Protei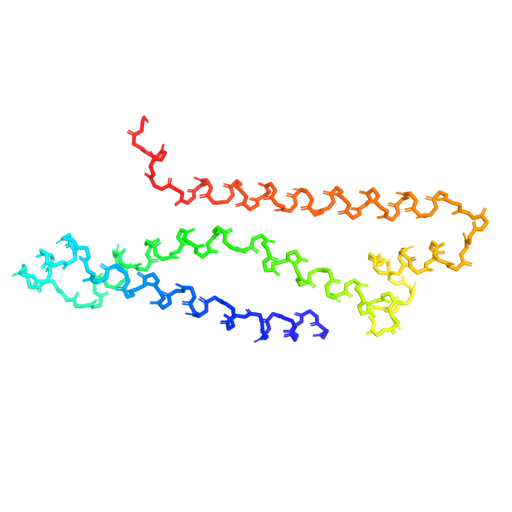n AF-A0A7C5CE89-F1 (afdb_monomer_lite)

Secondary structure (DSSP, 8-state):
-HHHHHHHHHTHHHHHHHHHHHHHHTTSHHHHHHHHTT--HHHHIIIIIHHHHHHHHHHHHHHHHHHHHHHHHHHHHTTSSS-TTS--HHHHHHHHHH-TT-HHHHHHHHHHHHHHHHHHHHHHHHHHHHT-TTGGG-

Structure (mmCIF, N/CA/C/O backbone):
data_AF-A0A7C5CE89-F1
#
_entry.id   AF-A0A7C5CE89-F1
#
loop_
_atom_site.group_PDB
_atom_site.id
_atom_site.type_symbol
_atom_site.label_atom_id
_atom_site.label_alt_id
_atom_site.label_comp_id
_atom_site.label_asym_id
_atom_site.label_entity_id
_atom_site.label_seq_id
_atom_site.pdbx_PDB_ins_code
_atom_site.Cartn_x
_atom_site.Cartn_y
_atom_site.Cartn_z
_atom_site.occupancy
_atom_site.B_iso_or_equiv
_atom_site.auth_seq_id
_atom_site.auth_comp_id
_atom_site.auth_asym_id
_atom_site.auth_atom_id
_atom_site.pdbx_PDB_model_num
ATOM 1 N N . LEU A 1 1 ? -4.786 -9.679 -15.879 1.00 83.12 1 LEU A N 1
ATOM 2 C CA . LEU A 1 1 ? -4.862 -10.950 -15.120 1.00 83.12 1 LEU A CA 1
ATOM 3 C C . LEU A 1 1 ? -3.881 -10.977 -13.952 1.00 83.12 1 LEU A C 1
ATOM 5 O O . LEU A 1 1 ? -4.344 -11.112 -12.830 1.00 83.12 1 LEU A O 1
ATOM 9 N N . LEU A 1 2 ? -2.574 -10.790 -14.176 1.00 84.50 2 LEU A N 1
ATOM 10 C CA . LEU A 1 2 ? -1.569 -10.836 -13.099 1.00 84.50 2 LEU A CA 1
ATOM 11 C C . LEU A 1 2 ? -1.887 -9.896 -11.930 1.00 84.50 2 LEU A C 1
ATOM 13 O O . LEU A 1 2 ? -1.913 -10.342 -10.793 1.00 84.50 2 LEU A O 1
ATOM 17 N N . VAL A 1 3 ? -2.259 -8.645 -12.218 1.00 85.31 3 VAL A N 1
ATOM 18 C CA . VAL A 1 3 ? -2.696 -7.671 -11.199 1.00 85.31 3 VAL A CA 1
ATOM 19 C C . VAL A 1 3 ? -3.825 -8.221 -10.320 1.00 85.31 3 VAL A C 1
ATOM 21 O O . VAL A 1 3 ? -3.773 -8.112 -9.099 1.00 85.31 3 VAL A O 1
ATOM 24 N N . PHE A 1 4 ? -4.830 -8.852 -10.930 1.00 86.75 4 PHE A N 1
ATOM 25 C CA . PHE A 1 4 ? -5.962 -9.423 -10.201 1.00 86.75 4 PHE A CA 1
ATOM 26 C C . PHE A 1 4 ? -5.523 -10.572 -9.287 1.00 86.75 4 PHE A C 1
ATOM 28 O O . PHE A 1 4 ? -5.922 -10.611 -8.129 1.00 86.75 4 PHE A O 1
ATOM 35 N N . VAL A 1 5 ? -4.657 -11.463 -9.781 1.00 88.06 5 VAL A N 1
ATOM 36 C CA . VAL A 1 5 ? -4.087 -12.559 -8.984 1.00 88.06 5 VAL A CA 1
ATOM 37 C C . VAL A 1 5 ? -3.296 -11.995 -7.802 1.00 88.06 5 VAL A C 1
ATOM 39 O O . VAL A 1 5 ? -3.521 -12.398 -6.667 1.00 88.06 5 VAL A O 1
ATOM 42 N N . THR A 1 6 ? -2.428 -11.010 -8.027 1.00 87.00 6 THR A N 1
ATOM 43 C CA . THR A 1 6 ? -1.637 -10.394 -6.953 1.00 87.00 6 THR A CA 1
ATOM 44 C C . THR A 1 6 ? -2.519 -9.758 -5.876 1.00 87.00 6 THR A C 1
ATOM 46 O O . THR A 1 6 ? -2.242 -9.925 -4.692 1.00 87.00 6 THR A O 1
ATOM 49 N N . ILE A 1 7 ? -3.613 -9.090 -6.255 1.00 86.00 7 ILE A N 1
ATOM 50 C CA . ILE A 1 7 ? -4.578 -8.532 -5.293 1.00 86.00 7 ILE A CA 1
ATOM 51 C C . ILE A 1 7 ? -5.296 -9.656 -4.532 1.00 86.00 7 ILE A C 1
ATOM 53 O O . ILE A 1 7 ? -5.377 -9.619 -3.302 1.00 86.00 7 ILE A O 1
ATOM 57 N N . LEU A 1 8 ? -5.768 -10.682 -5.246 1.00 88.75 8 LEU A N 1
ATOM 58 C CA . LEU A 1 8 ? -6.503 -11.809 -4.670 1.00 88.75 8 LEU A CA 1
ATOM 59 C C . LEU A 1 8 ? -5.670 -12.611 -3.660 1.00 88.75 8 LEU A C 1
ATOM 61 O O . LEU A 1 8 ? -6.228 -13.151 -2.710 1.00 88.75 8 LEU A O 1
ATOM 65 N N . PHE A 1 9 ? -4.350 -12.675 -3.837 1.00 86.00 9 PHE A N 1
ATOM 66 C CA . PHE A 1 9 ? -3.440 -13.391 -2.939 1.00 86.00 9 PHE A CA 1
ATOM 67 C C . PHE A 1 9 ? -2.639 -12.477 -1.998 1.00 86.00 9 PHE A C 1
ATOM 69 O O . PHE A 1 9 ? -1.877 -12.980 -1.178 1.00 86.00 9 PHE A O 1
ATOM 76 N N . GLY A 1 10 ? -2.810 -11.153 -2.069 1.00 82.88 10 GLY A N 1
ATOM 77 C CA . GLY A 1 10 ? -2.080 -10.196 -1.227 1.00 82.88 10 GLY A CA 1
ATOM 78 C C . GLY A 1 10 ? -2.676 -10.000 0.173 1.00 82.88 10 GLY A C 1
ATOM 79 O O . GLY A 1 10 ? -1.950 -9.739 1.132 1.00 82.88 10 GLY A O 1
ATOM 80 N N . TRP A 1 11 ? -3.993 -10.163 0.327 1.00 84.69 11 TRP A N 1
ATOM 81 C CA . TRP A 1 11 ? -4.700 -9.912 1.593 1.00 84.69 11 TRP A CA 1
ATOM 82 C C . TRP A 1 11 ? -4.306 -10.807 2.791 1.00 84.69 11 TRP A C 1
ATOM 84 O O . TRP A 1 11 ? -4.388 -10.306 3.917 1.00 84.69 11 TRP A O 1
ATOM 94 N N . PRO A 1 12 ? -3.836 -12.069 2.643 1.00 90.00 12 PRO A N 1
ATOM 95 C CA . PRO A 1 12 ? -3.437 -12.891 3.789 1.00 90.00 12 PRO A CA 1
ATOM 96 C C . PRO A 1 12 ? -2.296 -12.278 4.611 1.00 90.00 12 PRO A C 1
ATOM 98 O O . PRO A 1 12 ? -2.243 -12.488 5.823 1.00 90.00 12 PRO A O 1
ATOM 101 N N . ALA A 1 13 ? -1.432 -11.463 3.990 1.00 84.06 13 ALA A N 1
ATOM 102 C CA . ALA A 1 13 ? -0.363 -10.745 4.686 1.00 84.06 13 ALA A CA 1
ATOM 103 C C . ALA A 1 13 ? -0.905 -9.802 5.779 1.00 84.06 13 ALA A C 1
ATOM 105 O O . ALA A 1 13 ? -0.275 -9.621 6.819 1.00 84.06 13 ALA A O 1
ATOM 106 N N . LEU A 1 14 ? -2.106 -9.247 5.582 1.00 88.81 14 LEU A N 1
ATOM 107 C CA . LEU A 1 14 ? -2.755 -8.354 6.543 1.00 88.81 14 LEU A CA 1
ATOM 108 C C . LEU A 1 14 ? -3.487 -9.106 7.660 1.00 88.81 14 LEU A C 1
ATOM 110 O O . LEU A 1 14 ? -3.650 -8.567 8.752 1.00 88.81 14 LEU A O 1
ATOM 114 N N . VAL A 1 15 ? -3.896 -10.358 7.435 1.00 91.25 15 VAL A N 1
ATOM 115 C CA . VAL A 1 15 ? -4.676 -11.137 8.413 1.00 91.25 15 VAL A CA 1
ATOM 116 C C . VAL A 1 15 ? -3.898 -11.345 9.710 1.00 91.25 15 VAL A C 1
ATOM 118 O O . VAL A 1 15 ? -4.448 -11.157 10.796 1.00 91.25 15 VAL A O 1
ATOM 121 N N . GLY A 1 16 ? -2.614 -11.705 9.611 1.00 90.50 16 GLY A N 1
ATOM 122 C CA . GLY A 1 16 ? -1.751 -11.898 10.780 1.00 90.50 16 GLY A CA 1
ATOM 123 C C . GLY A 1 16 ? -1.593 -10.618 11.602 1.00 90.50 16 GLY A C 1
ATOM 124 O O . GLY A 1 16 ? -1.720 -10.651 12.826 1.00 90.50 16 GLY A O 1
ATOM 125 N N . LEU A 1 17 ? -1.407 -9.486 10.917 1.00 91.31 17 LEU A N 1
ATOM 126 C CA . LEU A 1 17 ? -1.280 -8.164 11.527 1.00 91.31 17 LEU A CA 1
ATOM 127 C C . LEU A 1 17 ? -2.566 -7.746 12.249 1.00 91.31 17 LEU A C 1
ATOM 129 O O . LEU A 1 17 ? -2.535 -7.419 13.434 1.00 91.31 17 LEU A O 1
ATOM 133 N N . VAL A 1 18 ? -3.7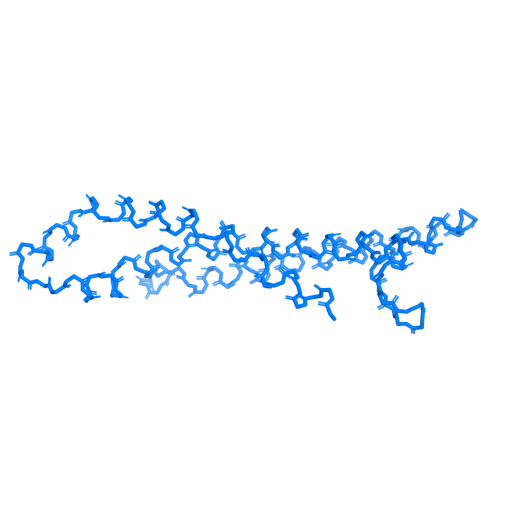07 -7.809 11.559 1.00 92.31 18 VAL A N 1
ATOM 134 C CA . VAL A 1 18 ? -5.009 -7.451 12.138 1.00 92.31 18 VAL A CA 1
ATOM 135 C C . VAL A 1 18 ? -5.321 -8.352 13.330 1.00 92.31 18 VAL A C 1
ATOM 137 O O . VAL A 1 18 ? -5.742 -7.868 14.379 1.00 92.31 18 VAL A O 1
ATOM 140 N N . ARG A 1 19 ? -5.055 -9.658 13.229 1.00 93.75 19 ARG A N 1
ATOM 141 C CA . ARG A 1 19 ? -5.245 -10.590 14.346 1.00 93.75 19 ARG A CA 1
ATOM 142 C C . ARG A 1 19 ? -4.378 -10.222 15.551 1.00 93.75 19 ARG A C 1
ATOM 144 O O . ARG A 1 19 ? -4.884 -10.246 16.673 1.00 93.75 19 ARG A O 1
ATOM 151 N N . ALA A 1 20 ? -3.106 -9.887 15.339 1.00 92.88 20 ALA A N 1
ATOM 152 C CA . ALA A 1 20 ? -2.208 -9.461 16.410 1.00 92.88 20 ALA A CA 1
ATOM 153 C C . ALA A 1 20 ? -2.717 -8.183 17.094 1.00 92.88 20 ALA A C 1
ATOM 155 O O . ALA A 1 20 ? -2.804 -8.136 18.322 1.00 92.88 20 ALA A O 1
ATOM 156 N N . GLU A 1 21 ? -3.157 -7.191 16.317 1.00 93.00 21 GLU A N 1
ATOM 157 C CA . GLU A 1 21 ? -3.728 -5.953 16.854 1.00 93.00 21 GLU A CA 1
ATOM 158 C C . GLU A 1 21 ? -5.038 -6.186 17.612 1.00 93.00 21 GLU A C 1
ATOM 160 O O . GLU A 1 21 ? -5.242 -5.602 18.672 1.00 93.00 21 GLU A O 1
ATOM 165 N N . PHE A 1 22 ? -5.900 -7.103 17.168 1.00 93.06 22 PHE A N 1
ATOM 166 C CA . PHE A 1 22 ? -7.104 -7.472 17.920 1.00 93.06 22 PHE A CA 1
ATOM 167 C C . PHE A 1 22 ? -6.769 -8.190 19.239 1.00 93.06 22 PHE A C 1
ATOM 169 O O . PHE A 1 22 ? -7.384 -7.917 20.276 1.00 93.06 22 PHE A O 1
ATOM 176 N N . LEU A 1 23 ? -5.783 -9.095 19.231 1.00 93.25 23 LEU A N 1
ATOM 177 C CA . LEU A 1 23 ? -5.310 -9.785 20.438 1.00 93.25 23 LEU A CA 1
ATOM 178 C C . LEU A 1 23 ? -4.609 -8.850 21.427 1.00 93.25 23 LEU A C 1
ATOM 180 O O . LEU A 1 23 ? -4.663 -9.086 22.633 1.00 93.25 23 LEU A O 1
ATOM 184 N N . ARG A 1 24 ? -3.989 -7.780 20.938 1.00 92.38 24 ARG A N 1
ATOM 185 C CA . ARG A 1 24 ? -3.454 -6.699 21.763 1.00 92.38 24 ARG A CA 1
ATOM 186 C C . ARG A 1 24 ? -4.578 -5.813 22.299 1.00 92.38 24 ARG A C 1
ATOM 188 O O . ARG A 1 24 ? -4.666 -5.602 23.506 1.00 92.38 24 ARG A O 1
ATOM 195 N N . ALA A 1 25 ? -5.481 -5.363 21.428 1.00 91.31 25 ALA A N 1
ATOM 196 C CA . ALA A 1 25 ? -6.519 -4.395 21.764 1.00 91.31 25 ALA A CA 1
ATOM 197 C C . ALA A 1 25 ? -7.528 -4.915 22.792 1.00 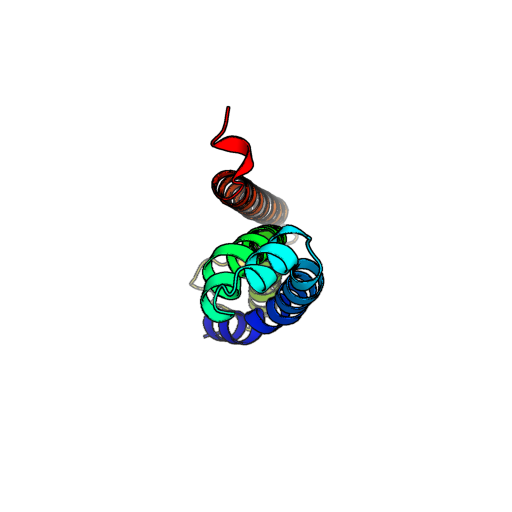91.31 25 ALA A C 1
ATOM 199 O O . ALA A 1 25 ? -7.976 -4.165 23.656 1.00 91.31 25 ALA A O 1
ATOM 200 N N . ARG A 1 26 ? -7.827 -6.220 22.782 1.00 89.94 26 ARG A N 1
ATOM 201 C CA . ARG A 1 26 ? -8.691 -6.850 23.800 1.00 89.94 26 ARG A CA 1
ATOM 202 C C . ARG A 1 26 ? -8.161 -6.721 25.236 1.00 89.94 26 ARG A C 1
ATOM 204 O O . ARG A 1 26 ? -8.930 -6.921 26.172 1.00 89.94 26 ARG A O 1
ATOM 211 N N . ASN A 1 27 ? -6.865 -6.447 25.412 1.00 91.62 27 ASN A N 1
ATOM 212 C CA . ASN A 1 27 ? -6.235 -6.284 26.721 1.00 91.62 27 ASN A CA 1
ATOM 213 C C . ASN A 1 27 ? -6.187 -4.827 27.197 1.00 91.62 27 ASN A C 1
ATOM 215 O O . ASN A 1 27 ? -5.772 -4.596 28.329 1.00 91.62 27 ASN A O 1
ATOM 219 N N . PHE A 1 28 ? -6.625 -3.860 26.386 1.00 93.06 28 PHE A N 1
ATOM 220 C CA . PHE A 1 28 ? -6.645 -2.458 26.790 1.00 93.06 28 PHE A CA 1
ATOM 221 C C . PHE A 1 28 ? -7.712 -2.164 27.849 1.00 93.06 28 PHE A C 1
ATOM 223 O O . PHE A 1 28 ? -8.805 -2.738 27.847 1.00 93.06 28 PHE A O 1
ATOM 230 N N . GLU A 1 29 ? -7.404 -1.220 28.738 1.00 92.06 29 GLU A N 1
ATOM 231 C CA . GLU A 1 29 ? -8.267 -0.837 29.860 1.00 92.06 29 GLU A CA 1
ATOM 232 C C . GLU A 1 29 ? -9.615 -0.286 29.394 1.00 92.06 29 GLU A C 1
ATOM 234 O O . GLU A 1 29 ? -10.648 -0.690 29.920 1.00 92.06 29 GLU A O 1
ATOM 239 N N . TYR A 1 30 ? -9.634 0.537 28.339 1.00 89.25 30 TYR A N 1
ATOM 240 C CA . TYR A 1 30 ? -10.879 1.076 27.782 1.00 89.25 30 TYR A CA 1
ATOM 241 C C . TYR A 1 30 ? -11.799 -0.020 27.216 1.00 89.25 30 TYR A C 1
ATOM 243 O O . TYR A 1 30 ? -13.019 0.085 27.318 1.00 89.25 30 TYR A O 1
ATOM 251 N N . VAL A 1 31 ? -11.236 -1.107 26.671 1.00 92.81 31 VAL A N 1
ATOM 252 C CA . VAL A 1 31 ? -12.015 -2.264 26.195 1.00 92.81 31 VAL A CA 1
ATOM 253 C C . VAL A 1 31 ? -12.595 -3.043 27.373 1.00 92.81 31 VAL A C 1
ATOM 255 O O . VAL A 1 31 ? -13.757 -3.453 27.333 1.00 92.81 31 VAL A O 1
ATOM 258 N N . ARG A 1 32 ? -11.804 -3.235 28.436 1.00 91.38 32 ARG A N 1
ATOM 259 C CA . ARG A 1 32 ? -12.258 -3.899 29.666 1.00 91.38 32 ARG A CA 1
ATOM 260 C C . ARG A 1 32 ? -13.354 -3.093 30.366 1.00 91.38 32 ARG A C 1
ATOM 262 O O . ARG A 1 32 ? -14.367 -3.674 30.741 1.00 91.38 32 ARG A O 1
ATOM 269 N N . ALA A 1 33 ? -13.197 -1.774 30.458 1.00 92.25 33 ALA A N 1
ATOM 270 C CA . ALA A 1 33 ? -14.192 -0.865 31.019 1.00 92.25 33 ALA A CA 1
ATOM 271 C C . ALA A 1 33 ? -15.492 -0.859 30.198 1.00 92.25 33 ALA A C 1
ATOM 273 O O . ALA A 1 33 ? -16.565 -1.049 30.762 1.00 92.25 33 ALA A O 1
ATOM 274 N N . ALA A 1 34 ? -15.415 -0.745 28.865 1.00 91.69 34 ALA A N 1
ATOM 275 C CA . ALA A 1 34 ? -16.596 -0.805 27.996 1.00 91.69 34 ALA A CA 1
ATOM 276 C C . ALA A 1 34 ? -17.370 -2.124 28.156 1.00 91.69 34 ALA A C 1
ATOM 278 O O . ALA A 1 34 ? -18.599 -2.132 28.194 1.00 91.69 34 ALA A O 1
ATOM 279 N N . ARG A 1 35 ? -16.654 -3.245 28.308 1.00 92.12 35 ARG A N 1
ATOM 280 C CA . ARG A 1 35 ? -17.275 -4.545 28.581 1.00 92.12 35 ARG A CA 1
ATOM 281 C C . ARG A 1 35 ? -17.929 -4.599 29.965 1.00 92.12 35 ARG A C 1
ATOM 283 O O . ARG A 1 35 ? -19.023 -5.141 30.075 1.00 92.12 35 ARG A O 1
ATOM 290 N N . ALA A 1 36 ? -17.293 -4.039 30.996 1.00 93.19 36 ALA A N 1
ATOM 291 C CA . ALA A 1 36 ? -17.862 -3.957 32.345 1.00 93.19 36 ALA A CA 1
ATOM 292 C C . ALA A 1 36 ? -19.138 -3.095 32.393 1.00 93.19 36 ALA A C 1
ATOM 294 O O . ALA A 1 36 ? -20.044 -3.380 33.167 1.00 93.19 36 ALA A O 1
ATOM 295 N N . LEU A 1 37 ? -19.236 -2.096 31.512 1.00 93.69 37 LEU A N 1
ATOM 296 C CA . LEU A 1 37 ? -20.423 -1.258 31.316 1.00 93.69 37 LEU A CA 1
ATOM 297 C C . LEU A 1 37 ? -21.524 -1.928 30.466 1.00 93.69 37 LEU A C 1
ATOM 299 O O . LEU A 1 37 ? -22.534 -1.296 30.173 1.00 93.69 37 LEU A O 1
ATOM 303 N N . GLY A 1 38 ? -21.348 -3.186 30.047 1.00 94.19 38 GLY A N 1
ATOM 304 C CA . GLY A 1 38 ? -22.353 -3.938 29.287 1.00 94.19 38 GLY A CA 1
ATOM 305 C C . GLY A 1 38 ? -22.422 -3.607 27.792 1.00 94.19 38 GLY A C 1
ATOM 306 O O . GLY A 1 38 ? -23.376 -4.004 27.122 1.00 94.19 38 GLY A O 1
ATOM 307 N N . VAL A 1 39 ? -21.429 -2.906 27.232 1.00 94.38 39 VAL A N 1
ATOM 308 C CA . VAL A 1 39 ? -21.395 -2.596 25.793 1.00 94.38 39 VAL A CA 1
ATOM 309 C C . VAL A 1 39 ? -21.231 -3.881 24.975 1.00 94.38 39 VAL A C 1
ATOM 311 O O . VAL A 1 39 ? -20.412 -4.748 25.293 1.00 94.38 39 VAL A O 1
ATOM 314 N N . SER A 1 40 ? -21.993 -3.997 23.882 1.00 94.38 40 SER A N 1
ATOM 315 C CA . SER A 1 40 ? -21.955 -5.178 23.014 1.00 94.38 40 SER A CA 1
ATOM 316 C C . SER A 1 40 ? -20.564 -5.406 22.400 1.00 94.38 40 SER A C 1
ATOM 318 O O . SER A 1 40 ? -19.858 -4.463 22.028 1.00 94.38 40 SER A O 1
ATOM 320 N N . SER A 1 41 ? -20.176 -6.676 22.233 1.00 92.06 41 SER A N 1
ATOM 321 C CA . SER A 1 41 ? -18.881 -7.027 21.624 1.00 92.06 41 SER A CA 1
ATOM 322 C C . SER A 1 41 ? -18.753 -6.510 20.189 1.00 92.06 41 SER A C 1
ATOM 324 O O . SER A 1 41 ? -17.673 -6.080 19.792 1.00 92.06 41 SER A O 1
ATOM 326 N N . THR A 1 42 ? -19.853 -6.486 19.434 1.00 94.31 42 THR A N 1
ATOM 327 C CA . THR A 1 42 ? -19.900 -5.957 18.065 1.00 94.31 42 THR A CA 1
ATOM 328 C C . THR A 1 42 ? -19.594 -4.462 18.047 1.00 94.31 42 THR A C 1
ATOM 330 O O . THR A 1 42 ? -18.742 -4.016 17.280 1.00 94.31 42 THR A O 1
ATOM 333 N N . THR A 1 43 ? -20.210 -3.689 18.948 1.00 93.50 43 THR A N 1
ATOM 334 C CA . THR A 1 43 ? -19.911 -2.259 19.100 1.00 93.50 43 THR A CA 1
ATOM 335 C C . THR A 1 43 ? -18.441 -2.054 19.452 1.00 93.50 43 THR A C 1
ATOM 337 O O . THR A 1 43 ? -17.778 -1.243 18.814 1.00 93.50 43 THR A O 1
ATOM 340 N N . ILE A 1 44 ? -17.894 -2.823 20.401 1.00 92.75 44 ILE A N 1
ATOM 341 C CA . ILE A 1 44 ? -16.482 -2.707 20.791 1.00 92.75 44 ILE A CA 1
ATOM 342 C C . ILE A 1 44 ? -15.548 -3.026 19.615 1.00 92.75 44 ILE A C 1
ATOM 344 O O . ILE A 1 44 ? -14.579 -2.302 19.379 1.00 92.75 44 ILE A O 1
ATOM 348 N N . MET A 1 45 ? -15.850 -4.074 18.846 1.00 91.94 45 MET A N 1
ATOM 349 C CA . MET A 1 45 ? -15.063 -4.452 17.676 1.00 91.94 45 MET A CA 1
ATOM 350 C C . MET A 1 45 ? -15.040 -3.344 16.623 1.00 91.94 45 MET A C 1
ATOM 352 O O . MET A 1 45 ? -13.958 -2.904 16.251 1.00 91.94 45 MET A O 1
ATOM 356 N N . PHE A 1 46 ? -16.196 -2.867 16.159 1.00 92.19 46 PHE A N 1
ATOM 357 C CA . PHE A 1 46 ? -16.254 -1.916 15.041 1.00 92.19 46 PHE A CA 1
ATOM 358 C C . PHE A 1 46 ? -15.955 -0.467 15.443 1.00 92.19 46 PHE A C 1
ATOM 360 O O . PHE A 1 46 ? -15.405 0.283 14.642 1.00 92.19 46 PHE A O 1
ATOM 367 N N . ARG A 1 47 ? -16.293 -0.056 16.671 1.00 88.19 47 ARG A N 1
ATOM 368 C CA . ARG A 1 47 ? -16.107 1.325 17.150 1.00 88.19 47 ARG A CA 1
ATOM 369 C C . ARG A 1 47 ? -14.722 1.563 17.748 1.00 88.19 47 ARG A C 1
ATOM 371 O O . ARG A 1 47 ? -14.243 2.690 17.691 1.00 88.19 47 ARG A O 1
ATOM 378 N N . HIS A 1 48 ? -14.099 0.539 18.338 1.00 87.19 48 HIS A N 1
ATOM 379 C CA . HIS A 1 48 ? -12.857 0.706 19.100 1.00 87.19 48 HIS A CA 1
ATOM 380 C C . HIS A 1 48 ? -11.696 -0.136 18.558 1.00 87.19 48 HIS A C 1
ATOM 382 O O . HIS A 1 48 ? -10.635 0.410 18.263 1.00 87.19 48 HIS A O 1
ATOM 388 N N . MET A 1 49 ? -11.875 -1.450 18.391 1.00 90.44 49 MET A N 1
ATOM 389 C CA . MET A 1 49 ? -10.760 -2.337 18.021 1.00 90.44 49 MET A CA 1
ATOM 390 C C . MET A 1 49 ? -10.366 -2.224 16.543 1.00 90.44 49 MET A C 1
ATOM 392 O O . MET A 1 49 ? -9.178 -2.166 16.233 1.00 90.44 49 MET A O 1
ATOM 396 N N . LEU A 1 50 ? -11.345 -2.178 15.635 1.00 90.12 50 LEU A N 1
ATOM 397 C CA . LEU A 1 50 ? -11.116 -2.116 14.192 1.00 90.12 50 LEU A CA 1
ATOM 398 C C . LEU A 1 50 ? -10.414 -0.811 13.778 1.00 90.12 50 LEU A C 1
ATOM 400 O O . LEU A 1 50 ? -9.391 -0.916 13.105 1.00 90.12 50 LEU A O 1
ATOM 404 N N . PRO A 1 51 ? -10.849 0.390 14.218 1.00 86.94 51 PRO A N 1
ATOM 405 C CA . PRO A 1 51 ? -10.127 1.623 13.904 1.00 86.94 51 PRO A CA 1
ATOM 406 C C . PRO A 1 51 ? -8.687 1.618 14.435 1.00 86.94 51 PRO A C 1
ATOM 408 O O . PRO A 1 51 ? -7.776 2.052 13.738 1.00 86.94 51 PRO A O 1
ATOM 411 N N . ASN A 1 52 ? -8.444 1.050 15.623 1.00 87.44 52 ASN A N 1
ATOM 412 C CA . ASN A 1 52 ? -7.086 0.904 16.155 1.00 87.44 52 ASN A CA 1
ATOM 413 C C . ASN A 1 52 ? -6.218 -0.026 15.280 1.00 87.44 52 ASN A C 1
ATOM 415 O O . ASN A 1 52 ? -5.074 0.299 14.972 1.00 87.44 52 ASN A O 1
ATOM 419 N N . ALA A 1 53 ? -6.765 -1.161 14.835 1.00 87.94 53 ALA A N 1
ATOM 420 C CA . ALA A 1 53 ? -6.062 -2.096 13.953 1.00 87.94 53 ALA A CA 1
ATOM 421 C C . ALA A 1 53 ? -5.840 -1.538 12.532 1.00 87.94 53 ALA A C 1
ATOM 423 O O . ALA A 1 53 ? -4.875 -1.914 11.856 1.00 87.94 53 ALA A O 1
ATOM 424 N N . MET A 1 54 ? -6.703 -0.627 12.071 1.00 86.38 54 MET A N 1
ATOM 425 C CA . MET A 1 54 ? -6.536 0.049 10.784 1.00 86.38 54 MET A CA 1
ATOM 426 C C . MET A 1 54 ? -5.270 0.899 10.744 1.00 86.38 54 MET A C 1
ATOM 428 O O . MET A 1 54 ? -4.576 0.860 9.738 1.00 86.38 54 MET A O 1
ATOM 432 N N . VAL A 1 55 ? -4.904 1.594 11.826 1.00 85.62 55 VAL A N 1
ATOM 433 C CA . VAL A 1 55 ? -3.674 2.411 11.864 1.00 85.62 55 VAL A CA 1
ATOM 434 C C . VAL A 1 55 ? -2.433 1.559 11.577 1.00 85.62 55 VAL A C 1
ATOM 436 O O . VAL A 1 55 ? -1.588 1.925 10.755 1.00 85.62 55 VAL A O 1
ATOM 439 N N . ALA A 1 56 ? -2.343 0.381 12.202 1.00 86.94 56 ALA A N 1
ATOM 440 C CA . ALA A 1 56 ? -1.269 -0.569 11.928 1.00 86.94 56 ALA A CA 1
ATOM 441 C C . ALA A 1 56 ? -1.327 -1.068 10.477 1.00 86.94 56 ALA A C 1
ATOM 443 O O . ALA A 1 56 ? -0.317 -1.063 9.781 1.00 86.94 56 ALA A O 1
ATOM 444 N N . THR A 1 57 ? -2.515 -1.430 9.990 1.00 88.69 57 THR A N 1
ATOM 445 C CA . THR A 1 57 ? -2.718 -1.889 8.607 1.00 88.69 57 THR A CA 1
ATOM 446 C C . THR A 1 57 ? -2.245 -0.851 7.589 1.00 88.69 57 THR A C 1
ATOM 448 O O . THR A 1 57 ? -1.452 -1.179 6.710 1.00 88.69 57 THR A O 1
ATOM 451 N N . LEU A 1 58 ? -2.657 0.409 7.753 1.00 88.25 58 LEU A N 1
ATOM 452 C CA . LEU A 1 58 ? -2.287 1.527 6.884 1.00 88.25 58 LEU A CA 1
ATOM 453 C C . LEU A 1 58 ? -0.774 1.762 6.864 1.00 88.25 58 LEU A C 1
ATOM 455 O O . LEU A 1 58 ? -0.211 2.071 5.819 1.00 88.25 58 LEU A O 1
ATOM 459 N N . THR A 1 59 ? -0.112 1.546 8.002 1.00 88.56 59 THR A N 1
ATOM 460 C CA . THR A 1 59 ? 1.348 1.650 8.122 1.00 88.56 59 THR A CA 1
ATOM 461 C C . THR A 1 59 ? 2.076 0.613 7.261 1.00 88.56 59 THR A C 1
ATOM 463 O O . THR A 1 59 ? 3.134 0.907 6.710 1.00 88.56 59 THR A O 1
ATOM 466 N N . PHE A 1 60 ? 1.516 -0.591 7.110 1.00 88.56 60 PHE A N 1
ATOM 467 C CA . PHE A 1 60 ? 2.130 -1.671 6.328 1.00 88.56 60 PHE A CA 1
ATOM 468 C C . PHE A 1 60 ? 1.756 -1.662 4.836 1.00 88.56 60 PHE A C 1
ATOM 470 O O . PHE A 1 60 ? 2.460 -2.277 4.032 1.00 88.56 60 PHE A O 1
ATOM 477 N N . MET A 1 61 ? 0.691 -0.958 4.438 1.00 89.00 61 MET A N 1
ATOM 478 C CA . MET A 1 61 ? 0.243 -0.886 3.039 1.00 89.00 61 MET A CA 1
ATOM 479 C C . MET A 1 61 ? 1.328 -0.479 2.026 1.00 89.00 61 MET A C 1
ATOM 481 O O . MET A 1 61 ? 1.429 -1.172 1.008 1.00 89.00 61 MET A O 1
ATOM 485 N N . PRO A 1 62 ? 2.159 0.564 2.256 1.00 90.31 62 PRO A N 1
ATOM 486 C CA . PRO A 1 62 ? 3.178 0.946 1.276 1.00 90.31 62 PRO A CA 1
ATOM 487 C C . PRO A 1 62 ? 4.144 -0.194 0.946 1.00 90.31 62 PRO A C 1
ATOM 489 O O . PRO A 1 62 ? 4.512 -0.367 -0.214 1.00 90.31 62 PRO A O 1
ATOM 492 N N . PHE A 1 63 ? 4.502 -1.022 1.929 1.00 88.00 63 PHE A N 1
ATOM 493 C CA . PHE A 1 63 ? 5.403 -2.157 1.726 1.00 88.00 63 PHE A CA 1
ATOM 494 C C . PHE A 1 63 ? 4.759 -3.269 0.900 1.00 88.00 63 PHE A C 1
ATOM 496 O O . PHE A 1 63 ? 5.384 -3.790 -0.022 1.00 88.00 63 PHE A O 1
ATOM 503 N N . ILE A 1 64 ? 3.500 -3.609 1.191 1.00 89.31 64 ILE A N 1
ATOM 504 C CA . ILE A 1 64 ? 2.765 -4.650 0.457 1.00 89.31 64 ILE A CA 1
ATOM 505 C C . ILE A 1 64 ? 2.606 -4.250 -1.011 1.00 89.31 64 ILE A C 1
ATOM 507 O O . ILE A 1 64 ? 2.847 -5.055 -1.910 1.00 89.31 64 ILE A O 1
ATOM 511 N N . ILE A 1 65 ? 2.245 -2.993 -1.260 1.00 89.50 65 ILE A N 1
ATOM 512 C CA . ILE A 1 65 ? 2.014 -2.487 -2.614 1.00 89.50 65 ILE A CA 1
ATOM 513 C C . ILE A 1 65 ? 3.333 -2.344 -3.375 1.00 89.50 65 ILE A C 1
ATOM 515 O O . ILE A 1 65 ? 3.414 -2.755 -4.531 1.00 89.50 65 ILE A O 1
ATOM 519 N N . THR A 1 66 ? 4.389 -1.857 -2.722 1.00 90.56 66 THR A N 1
ATOM 520 C CA . THR A 1 66 ? 5.738 -1.817 -3.308 1.00 90.56 66 THR A CA 1
ATOM 521 C C . THR A 1 66 ? 6.216 -3.218 -3.693 1.00 90.56 66 THR A C 1
ATOM 523 O O . THR A 1 66 ? 6.692 -3.422 -4.810 1.00 90.56 66 THR A O 1
ATOM 526 N N . GLY A 1 67 ? 6.0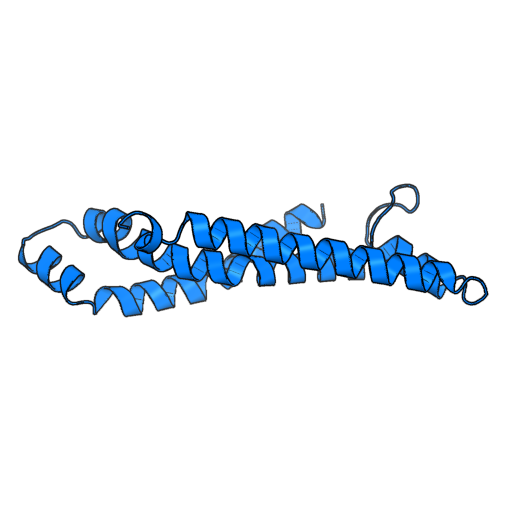26 -4.209 -2.815 1.00 90.06 67 GLY A N 1
ATOM 527 C CA . GLY A 1 67 ? 6.351 -5.608 -3.097 1.00 90.06 67 GLY A CA 1
ATOM 528 C C . GLY A 1 67 ? 5.550 -6.184 -4.268 1.00 90.06 67 GLY A C 1
ATOM 529 O O . GLY A 1 67 ? 6.108 -6.872 -5.124 1.00 90.06 67 GLY A O 1
ATOM 530 N N . ALA A 1 68 ? 4.259 -5.858 -4.361 1.00 90.62 68 ALA A N 1
ATOM 531 C CA . ALA A 1 68 ? 3.412 -6.252 -5.484 1.00 90.62 68 ALA A CA 1
ATOM 532 C C . ALA A 1 68 ? 3.893 -5.645 -6.815 1.00 90.62 68 ALA A C 1
ATOM 534 O O . ALA A 1 68 ? 4.009 -6.367 -7.804 1.00 90.62 68 ALA A O 1
ATOM 535 N N . ILE A 1 69 ? 4.231 -4.351 -6.837 1.00 91.12 69 ILE A N 1
ATOM 536 C CA . ILE A 1 69 ? 4.766 -3.667 -8.026 1.00 91.12 69 ILE A CA 1
ATOM 537 C C . ILE A 1 69 ? 6.099 -4.284 -8.447 1.00 91.12 69 ILE A C 1
ATOM 539 O O . ILE A 1 69 ? 6.279 -4.596 -9.622 1.00 91.12 69 ILE A O 1
ATOM 543 N N . ALA A 1 70 ? 7.012 -4.514 -7.500 1.00 90.00 70 ALA A N 1
ATOM 544 C CA . ALA A 1 70 ? 8.293 -5.155 -7.779 1.00 90.00 70 ALA A CA 1
ATOM 545 C C . ALA A 1 70 ? 8.109 -6.571 -8.349 1.00 90.00 70 ALA A C 1
ATOM 547 O O . ALA A 1 70 ? 8.796 -6.952 -9.297 1.00 90.00 70 ALA A O 1
ATOM 548 N N . THR A 1 71 ? 7.142 -7.333 -7.829 1.00 90.31 71 THR A N 1
ATOM 549 C CA . THR A 1 71 ? 6.807 -8.674 -8.331 1.00 90.31 71 THR A CA 1
ATOM 550 C C . THR A 1 71 ? 6.270 -8.612 -9.760 1.00 90.31 71 THR A C 1
ATOM 552 O O . THR A 1 71 ? 6.756 -9.334 -10.627 1.00 90.31 71 THR A O 1
ATOM 555 N N . LEU A 1 72 ? 5.312 -7.721 -10.038 1.00 90.44 72 LEU A N 1
ATOM 556 C CA . LEU A 1 72 ? 4.752 -7.539 -11.380 1.00 90.44 72 LEU A CA 1
ATOM 557 C C . LEU A 1 72 ? 5.819 -7.089 -12.380 1.00 90.44 72 LEU A C 1
ATOM 559 O O . LEU A 1 72 ? 5.926 -7.665 -13.456 1.00 90.44 72 LEU A O 1
ATOM 563 N N . ALA A 1 73 ? 6.661 -6.128 -12.004 1.00 91.31 73 ALA A N 1
ATOM 564 C CA . ALA A 1 73 ? 7.736 -5.670 -12.870 1.00 91.31 73 ALA A CA 1
ATOM 565 C C . ALA A 1 73 ? 8.814 -6.746 -13.093 1.00 91.31 73 ALA A C 1
ATOM 567 O O . ALA A 1 73 ? 9.374 -6.835 -14.181 1.00 91.31 73 ALA A O 1
ATOM 568 N N . SER A 1 74 ? 9.072 -7.609 -12.106 1.00 90.12 74 SER A N 1
ATOM 569 C CA . SER A 1 74 ? 9.958 -8.768 -12.279 1.00 90.12 74 SER A CA 1
ATOM 570 C C . SER A 1 74 ? 9.371 -9.781 -13.267 1.00 90.12 74 SER A C 1
ATOM 572 O O . SER A 1 74 ? 10.092 -10.298 -14.116 1.00 90.12 74 SER A O 1
ATOM 574 N N . LEU A 1 75 ? 8.062 -10.043 -13.201 1.00 90.19 75 LEU A N 1
ATOM 575 C CA . LEU A 1 75 ? 7.369 -10.915 -14.157 1.00 90.19 75 LEU A CA 1
ATOM 576 C C . LEU A 1 75 ? 7.366 -10.324 -15.572 1.00 90.19 75 LEU A C 1
ATOM 578 O O . LEU A 1 75 ? 7.617 -11.050 -16.534 1.00 90.19 75 LEU A O 1
ATOM 582 N N . ASP A 1 76 ? 7.147 -9.014 -15.689 1.00 89.81 76 ASP A N 1
ATOM 583 C CA . ASP A 1 76 ? 7.262 -8.274 -16.948 1.00 89.81 76 ASP A CA 1
ATOM 584 C C . ASP A 1 76 ? 8.677 -8.376 -17.532 1.00 89.81 76 ASP A C 1
ATOM 586 O O . ASP A 1 76 ? 8.840 -8.713 -18.702 1.00 89.81 76 ASP A O 1
ATOM 590 N N . PHE A 1 77 ? 9.710 -8.180 -16.710 1.00 88.62 77 PHE A N 1
ATOM 591 C CA . PHE A 1 77 ? 11.108 -8.325 -17.117 1.00 88.62 77 PHE A CA 1
ATOM 592 C C . PHE A 1 77 ? 11.440 -9.743 -17.615 1.00 88.62 77 PHE A C 1
ATOM 594 O O . PHE A 1 77 ? 12.210 -9.909 -18.563 1.00 88.62 77 PHE A O 1
ATOM 601 N N . LEU A 1 78 ? 10.840 -10.769 -17.001 1.00 89.06 78 LEU A N 1
ATOM 602 C CA . LEU A 1 78 ? 10.966 -12.169 -17.419 1.00 89.06 78 LEU A CA 1
ATOM 603 C C . LEU A 1 78 ? 10.140 -12.511 -18.673 1.00 89.06 78 LEU A C 1
ATOM 605 O O . LEU A 1 78 ? 10.309 -13.596 -19.226 1.00 89.06 78 LEU A O 1
ATOM 609 N N . GLY A 1 79 ? 9.280 -11.603 -19.145 1.00 84.56 79 GLY A N 1
ATOM 610 C CA . GLY A 1 79 ? 8.454 -11.792 -20.339 1.00 84.56 79 GLY A CA 1
ATOM 611 C C . GLY A 1 79 ? 7.112 -12.486 -20.093 1.00 84.56 79 GLY A C 1
ATOM 612 O O . GLY A 1 79 ? 6.426 -12.817 -21.056 1.00 84.56 79 GLY A O 1
ATOM 613 N N . PHE A 1 80 ? 6.710 -12.688 -18.834 1.00 84.75 80 PHE A N 1
ATOM 614 C CA . PHE A 1 80 ? 5.383 -13.218 -18.470 1.00 84.75 80 PHE A CA 1
ATOM 615 C C . PHE A 1 80 ? 4.315 -12.124 -18.334 1.00 84.75 80 PHE A C 1
ATOM 617 O O . PHE A 1 80 ? 3.183 -12.398 -17.941 1.00 84.75 80 PHE A O 1
ATOM 624 N N . GLY A 1 81 ? 4.709 -10.885 -18.604 1.00 78.81 81 GLY A N 1
ATOM 625 C CA . GLY A 1 81 ? 3.968 -9.674 -18.320 1.00 78.81 81 GLY A CA 1
ATOM 626 C C . GLY A 1 81 ? 3.067 -9.142 -19.422 1.00 78.81 81 GLY A C 1
ATOM 627 O O . GLY A 1 81 ? 2.489 -9.879 -20.220 1.00 78.81 81 GLY A O 1
ATOM 628 N N . LEU A 1 82 ? 2.952 -7.814 -19.448 1.00 78.06 82 LEU A N 1
ATOM 629 C CA . LEU A 1 82 ? 2.292 -7.084 -20.529 1.00 78.06 82 LEU A CA 1
ATOM 630 C C . LEU A 1 82 ? 2.981 -7.332 -21.890 1.00 78.06 82 LEU A C 1
ATOM 632 O O . LEU A 1 82 ? 4.193 -7.549 -21.938 1.00 78.06 82 LEU A O 1
ATOM 636 N N . PRO A 1 83 ? 2.230 -7.297 -23.010 1.00 75.25 83 PRO A N 1
ATOM 637 C CA . PRO A 1 83 ? 2.824 -7.390 -24.342 1.00 75.25 83 PRO A CA 1
ATOM 638 C C . PRO A 1 83 ? 3.807 -6.236 -24.570 1.00 75.25 83 PRO A C 1
ATOM 640 O O . PRO A 1 83 ? 3.570 -5.129 -24.096 1.00 75.25 83 PRO A O 1
ATOM 643 N N . SER A 1 84 ? 4.866 -6.460 -25.353 1.00 69.75 84 SER A N 1
ATOM 644 C CA . SER A 1 84 ? 5.937 -5.474 -25.600 1.00 69.75 84 SER A CA 1
ATOM 645 C C . SER A 1 84 ? 5.470 -4.171 -26.265 1.00 69.75 84 SER A C 1
ATOM 647 O O . SER A 1 84 ? 6.213 -3.196 -26.305 1.00 69.75 84 SER A O 1
ATOM 649 N N . SER A 1 85 ? 4.243 -4.137 -26.794 1.00 73.31 85 SER A N 1
ATOM 650 C CA . SER A 1 85 ? 3.586 -2.924 -27.293 1.00 73.31 85 SER A CA 1
ATOM 651 C C . SER A 1 85 ? 3.090 -1.995 -26.179 1.00 73.31 85 SER A C 1
ATOM 653 O O . SER A 1 85 ? 2.796 -0.833 -26.444 1.00 73.31 85 SER A O 1
ATOM 655 N N . ALA A 1 86 ? 2.948 -2.498 -24.950 1.00 76.06 86 ALA A N 1
ATOM 656 C CA . ALA A 1 86 ? 2.528 -1.729 -23.789 1.00 76.06 86 ALA A CA 1
ATOM 657 C C . ALA A 1 86 ? 3.758 -1.344 -22.946 1.00 76.06 86 ALA A C 1
ATOM 659 O O . ALA A 1 86 ? 4.517 -2.225 -22.537 1.00 76.06 86 ALA A O 1
ATOM 660 N N . PRO A 1 87 ? 3.968 -0.049 -22.652 1.00 78.12 87 PRO A N 1
ATOM 661 C CA . PRO A 1 87 ? 5.092 0.379 -21.833 1.00 78.12 87 PRO A CA 1
ATOM 662 C C . PRO A 1 87 ? 4.907 -0.108 -20.390 1.00 78.12 87 PRO A C 1
ATOM 664 O O . PRO A 1 87 ? 3.921 0.233 -19.734 1.00 78.12 87 PRO A O 1
ATOM 667 N N . SER A 1 88 ? 5.863 -0.891 -19.888 1.00 87.62 88 SER A N 1
ATOM 668 C CA . SER A 1 88 ? 5.870 -1.385 -18.510 1.00 87.62 88 SER A CA 1
ATOM 669 C C . SER A 1 88 ? 7.235 -1.197 -17.847 1.00 87.62 88 SER A C 1
ATOM 671 O O . SER A 1 88 ? 8.266 -1.120 -18.517 1.00 87.62 88 SER A O 1
ATOM 673 N N . LEU A 1 89 ? 7.252 -1.115 -16.512 1.00 87.38 89 LEU A N 1
ATOM 674 C CA . LEU A 1 89 ? 8.488 -0.912 -15.748 1.00 87.38 89 LEU A CA 1
ATOM 675 C C . LEU A 1 89 ? 9.485 -2.064 -15.950 1.00 87.38 89 LEU A C 1
ATOM 677 O O . LEU A 1 89 ? 10.681 -1.824 -16.092 1.00 87.38 89 LEU A O 1
ATOM 681 N N . GLY A 1 90 ? 8.996 -3.307 -16.005 1.00 88.62 90 GLY A N 1
ATOM 682 C CA . GLY A 1 90 ? 9.843 -4.475 -16.256 1.00 88.62 90 GLY A CA 1
ATOM 683 C C . GLY A 1 90 ? 10.396 -4.517 -17.677 1.00 88.62 90 GLY A C 1
ATOM 684 O O . GLY A 1 90 ? 11.561 -4.864 -17.875 1.00 88.62 90 GLY A O 1
ATOM 685 N N . GLU A 1 91 ? 9.597 -4.098 -18.659 1.00 89.25 91 GLU A N 1
ATOM 686 C CA . GLU A 1 91 ? 10.025 -4.002 -20.055 1.00 89.25 91 GLU A CA 1
ATOM 687 C C . GLU A 1 91 ? 11.094 -2.910 -20.246 1.00 89.25 91 GLU A C 1
ATOM 689 O O . GLU A 1 91 ? 12.089 -3.145 -20.930 1.00 89.25 91 GLU A O 1
ATOM 694 N N . LEU A 1 92 ? 10.988 -1.765 -19.555 1.00 88.88 92 LEU A N 1
ATOM 695 C CA . LEU A 1 92 ? 12.044 -0.738 -19.546 1.00 88.88 92 LEU A CA 1
ATOM 696 C C . LEU A 1 92 ? 13.385 -1.293 -19.037 1.00 88.88 92 LEU A C 1
ATOM 698 O O . LEU A 1 92 ? 14.433 -1.070 -19.647 1.00 88.88 92 LEU A O 1
ATOM 702 N N . THR A 1 93 ? 13.370 -2.065 -17.946 1.00 90.12 93 THR A N 1
ATOM 703 C CA . THR A 1 93 ? 14.580 -2.722 -17.425 1.00 90.12 93 THR A CA 1
ATOM 704 C C . THR A 1 93 ? 15.104 -3.796 -18.377 1.00 90.12 93 THR A C 1
ATOM 706 O O . THR A 1 93 ? 16.317 -3.974 -18.519 1.00 90.12 93 THR A O 1
ATOM 709 N N . ARG A 1 94 ? 14.211 -4.506 -19.072 1.00 90.19 94 ARG A N 1
ATOM 710 C CA . ARG A 1 94 ? 14.588 -5.515 -20.065 1.00 90.19 94 ARG A CA 1
ATOM 711 C C . ARG A 1 94 ? 15.294 -4.883 -21.262 1.00 90.19 94 ARG A C 1
ATOM 713 O O . ARG A 1 94 ? 16.344 -5.384 -21.666 1.00 90.19 94 ARG A O 1
ATOM 720 N N . GLN A 1 95 ? 14.787 -3.762 -21.768 1.00 89.81 95 GLN A N 1
ATOM 721 C CA . GLN A 1 95 ? 15.412 -3.003 -22.854 1.00 89.81 95 GLN A CA 1
ATOM 722 C C . GLN A 1 95 ? 16.788 -2.468 -22.458 1.00 89.81 95 GLN A C 1
ATOM 724 O O . GLN A 1 95 ? 17.723 -2.556 -23.255 1.00 89.81 95 GLN A O 1
ATOM 729 N N . ALA A 1 96 ? 16.938 -1.991 -21.218 1.00 90.31 96 ALA A N 1
ATOM 730 C CA . ALA A 1 96 ? 18.231 -1.580 -20.680 1.00 90.31 96 ALA A CA 1
ATOM 731 C C . ALA A 1 96 ? 19.245 -2.737 -20.648 1.00 90.31 96 ALA A C 1
ATOM 733 O O . ALA A 1 96 ? 20.396 -2.558 -21.036 1.00 90.31 96 ALA A O 1
ATOM 734 N N . LYS A 1 97 ? 18.818 -3.945 -20.249 1.00 89.88 97 LYS A N 1
ATOM 735 C CA . LYS A 1 97 ? 19.677 -5.142 -20.274 1.00 89.88 97 LYS A CA 1
ATOM 736 C C . LYS A 1 97 ? 20.058 -5.558 -21.698 1.00 89.88 97 LYS A C 1
ATOM 738 O O . LYS A 1 97 ? 21.177 -6.007 -21.922 1.00 89.88 97 LYS A O 1
ATOM 743 N N . GLN A 1 98 ? 19.124 -5.482 -22.643 1.00 91.38 98 GLN A N 1
ATOM 744 C CA . GLN A 1 98 ? 19.355 -5.906 -24.028 1.00 91.38 98 GLN A CA 1
ATOM 745 C C . GLN A 1 98 ? 20.244 -4.930 -24.805 1.00 91.38 98 GLN A C 1
ATOM 747 O O . GLN A 1 98 ? 20.954 -5.350 -25.713 1.00 91.38 98 GLN A O 1
ATOM 752 N N . ASN A 1 99 ? 20.228 -3.649 -24.438 1.00 90.62 99 ASN A N 1
ATOM 753 C CA . ASN A 1 99 ? 20.976 -2.595 -25.110 1.00 90.62 99 ASN A CA 1
ATOM 754 C C . ASN A 1 99 ? 22.062 -2.035 -24.187 1.00 90.62 99 ASN A C 1
ATOM 756 O O . ASN A 1 99 ? 22.018 -0.876 -23.780 1.00 90.62 99 ASN A O 1
ATOM 760 N N . LEU A 1 100 ? 23.063 -2.860 -23.876 1.00 89.19 100 LEU A N 1
ATOM 761 C CA . LEU A 1 100 ? 24.208 -2.475 -23.038 1.00 89.19 100 LEU A CA 1
ATOM 762 C C . LEU A 1 100 ? 25.005 -1.296 -23.620 1.00 89.19 100 LEU A C 1
ATOM 764 O O . LEU A 1 100 ? 25.626 -0.538 -22.881 1.00 89.19 100 LEU A O 1
ATOM 768 N N . GLN A 1 101 ? 24.946 -1.112 -24.938 1.00 92.62 101 GLN A N 1
ATOM 769 C CA . GLN A 1 101 ? 25.509 0.031 -25.653 1.00 92.62 101 GLN A CA 1
ATOM 770 C C . GLN A 1 101 ? 24.776 1.358 -25.383 1.00 92.62 101 GLN A C 1
ATOM 772 O O . GLN A 1 101 ? 25.294 2.420 -25.717 1.00 92.62 101 GLN A O 1
ATOM 777 N N . ALA A 1 102 ? 23.579 1.309 -24.793 1.00 92.38 102 ALA A N 1
ATOM 778 C CA . ALA A 1 102 ? 22.713 2.449 -24.514 1.00 92.38 102 ALA A CA 1
ATOM 779 C C . ALA A 1 102 ? 22.518 2.624 -22.993 1.00 92.38 102 ALA A C 1
ATOM 781 O O . ALA A 1 102 ? 21.420 2.398 -22.474 1.00 92.38 102 ALA A O 1
ATOM 782 N N . PRO A 1 103 ? 23.559 3.043 -22.244 1.00 90.00 103 PRO A N 1
ATOM 783 C CA . PRO A 1 103 ? 23.518 3.107 -20.780 1.00 90.00 103 PRO A CA 1
ATOM 784 C C . PRO A 1 103 ? 22.436 4.051 -20.238 1.00 90.00 103 PRO A C 1
ATOM 786 O O . PRO A 1 103 ? 21.950 3.857 -19.123 1.00 90.00 103 PRO A O 1
ATOM 789 N N . TRP A 1 104 ? 22.004 5.040 -21.030 1.00 92.56 104 TRP A N 1
ATOM 790 C CA . TRP A 1 104 ? 20.898 5.929 -20.670 1.00 92.56 104 TRP A CA 1
ATOM 791 C C . TRP A 1 104 ? 19.598 5.168 -20.389 1.00 92.56 104 TRP A C 1
ATOM 793 O O . TRP A 1 104 ? 18.867 5.574 -19.495 1.00 92.56 104 TRP A O 1
ATOM 803 N N . LEU A 1 105 ? 19.338 4.036 -21.054 1.00 91.06 105 LEU A N 1
ATOM 804 C CA . LEU A 1 105 ? 18.156 3.210 -20.779 1.00 91.06 105 LEU A CA 1
ATOM 805 C C . LEU A 1 105 ? 18.172 2.643 -19.355 1.00 91.06 105 LEU A C 1
ATOM 807 O O . LEU A 1 105 ? 17.135 2.604 -18.694 1.00 91.06 105 LEU A O 1
ATOM 811 N N . GLY A 1 106 ? 19.350 2.249 -18.862 1.00 90.94 106 GLY A N 1
ATOM 812 C CA . GLY A 1 106 ? 19.525 1.785 -17.485 1.00 90.94 106 GLY A CA 1
ATOM 813 C C . GLY A 1 106 ? 19.265 2.894 -16.469 1.00 90.94 106 GLY A C 1
ATOM 814 O O . GLY A 1 106 ? 18.520 2.688 -15.511 1.00 90.94 106 GLY A O 1
ATOM 815 N N . PHE A 1 107 ? 19.811 4.090 -16.710 1.00 93.62 107 PHE A N 1
ATOM 816 C CA . PHE A 1 107 ? 19.562 5.253 -15.854 1.00 93.62 107 PHE A CA 1
ATOM 817 C C . PHE A 1 107 ? 18.095 5.684 -15.870 1.00 93.62 107 PHE A C 1
ATOM 819 O O . PHE A 1 107 ? 17.535 5.951 -14.809 1.00 93.62 107 PHE A O 1
ATOM 826 N N . THR A 1 108 ? 17.449 5.706 -17.037 1.00 92.62 108 THR A N 1
ATOM 827 C CA . THR A 1 108 ? 16.017 6.005 -17.145 1.00 92.62 108 THR A CA 1
ATOM 828 C C . THR A 1 108 ? 15.196 4.993 -16.355 1.00 92.62 108 THR A C 1
ATOM 830 O O . THR A 1 108 ? 14.400 5.404 -15.518 1.00 92.62 108 THR A O 1
ATOM 833 N N . ALA A 1 109 ? 15.433 3.688 -16.535 1.00 92.06 109 ALA A N 1
ATOM 834 C CA . ALA A 1 109 ? 14.728 2.656 -15.777 1.00 92.06 109 ALA A CA 1
ATOM 835 C C . ALA A 1 109 ? 14.912 2.842 -14.260 1.00 92.06 109 ALA A C 1
ATOM 837 O O . ALA A 1 109 ? 13.933 2.827 -13.514 1.00 92.06 109 ALA A O 1
ATOM 838 N N . PHE A 1 110 ? 16.144 3.091 -13.805 1.00 92.38 110 PHE A N 1
ATOM 839 C CA . PHE A 1 110 ? 16.445 3.327 -12.393 1.00 92.38 110 PHE A CA 1
ATOM 840 C C . PHE A 1 110 ? 15.728 4.560 -11.827 1.00 92.38 110 PHE A C 1
ATOM 842 O O . PHE A 1 110 ? 15.107 4.477 -10.764 1.00 92.38 110 PHE A O 1
ATOM 849 N N . ILE A 1 111 ? 15.789 5.698 -12.526 1.00 95.50 111 ILE A N 1
ATOM 850 C CA . ILE A 1 111 ? 15.160 6.949 -12.084 1.00 95.50 111 ILE A CA 1
ATOM 851 C C . ILE A 1 111 ? 13.640 6.786 -12.050 1.00 95.50 111 ILE A C 1
ATOM 853 O O . ILE A 1 111 ? 13.014 7.155 -11.059 1.00 95.50 111 ILE A O 1
ATOM 857 N N . THR A 1 112 ? 13.042 6.186 -13.083 1.00 93.12 112 THR A N 1
ATOM 858 C CA . THR A 1 112 ? 11.596 5.942 -13.134 1.00 93.12 112 THR A CA 1
ATOM 859 C C . THR A 1 112 ? 11.138 5.064 -11.970 1.00 93.12 112 THR A C 1
ATOM 861 O O . THR A 1 112 ? 10.182 5.429 -11.288 1.00 93.12 112 THR A O 1
ATOM 864 N N . PHE A 1 113 ? 11.833 3.955 -11.687 1.00 92.25 113 PHE A N 1
ATOM 865 C CA . PHE A 1 113 ? 11.529 3.113 -10.525 1.00 92.25 113 PHE A CA 1
ATOM 866 C C . PHE A 1 113 ? 11.669 3.870 -9.208 1.00 92.25 113 PHE A C 1
ATOM 868 O O . PHE A 1 113 ? 10.767 3.822 -8.374 1.00 92.25 113 PHE A O 1
ATOM 875 N N . SER A 1 114 ? 12.786 4.574 -9.029 1.00 93.44 114 SER A N 1
ATOM 876 C CA . SER A 1 114 ? 13.087 5.275 -7.782 1.00 93.44 114 SER A CA 1
ATOM 877 C C . SER A 1 114 ? 12.038 6.344 -7.490 1.00 93.44 114 SER A C 1
ATOM 879 O O . SER A 1 114 ? 11.492 6.380 -6.389 1.00 93.44 114 SER A O 1
ATOM 881 N N . VAL A 1 115 ? 11.693 7.170 -8.482 1.00 95.69 115 VAL A N 1
ATOM 882 C CA . VAL A 1 115 ? 10.680 8.226 -8.340 1.00 95.69 115 VAL A CA 1
ATOM 883 C C . VAL A 1 115 ? 9.300 7.629 -8.084 1.00 95.69 115 VAL A C 1
ATOM 885 O O . VAL A 1 115 ? 8.625 8.055 -7.151 1.00 95.69 115 VAL A O 1
ATOM 888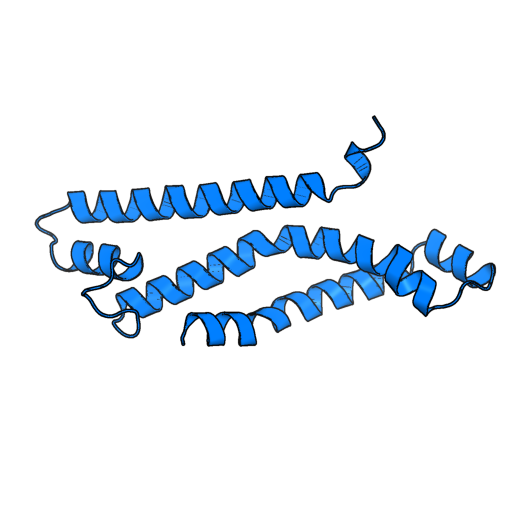 N N . LEU A 1 116 ? 8.886 6.623 -8.859 1.00 94.38 116 LEU A N 1
ATOM 889 C CA . LEU A 1 116 ? 7.566 6.009 -8.714 1.00 94.38 116 LEU A CA 1
ATOM 890 C C . LEU A 1 116 ? 7.378 5.373 -7.334 1.00 94.38 116 LEU A C 1
ATOM 892 O O . LEU A 1 116 ? 6.368 5.626 -6.678 1.00 94.38 116 LEU A O 1
ATOM 896 N N . LEU A 1 117 ? 8.349 4.579 -6.876 1.00 92.62 117 LEU A N 1
ATOM 897 C CA . LEU A 1 117 ? 8.270 3.927 -5.570 1.00 92.62 117 LEU A CA 1
ATOM 898 C C . LEU A 1 117 ? 8.341 4.945 -4.427 1.00 92.62 117 LEU A C 1
ATOM 900 O O . LEU A 1 117 ? 7.586 4.823 -3.466 1.00 92.62 117 LEU A O 1
ATOM 904 N N . SER A 1 118 ? 9.174 5.983 -4.551 1.00 93.88 118 SER A N 1
ATOM 905 C CA . SER A 1 118 ? 9.273 7.042 -3.536 1.00 93.88 118 SER A CA 1
ATOM 906 C C . SER A 1 118 ? 7.970 7.832 -3.413 1.00 93.88 118 SER A C 1
ATOM 908 O O . SER A 1 118 ? 7.461 8.014 -2.309 1.00 93.88 118 SER A O 1
ATOM 910 N N . LEU A 1 119 ? 7.385 8.253 -4.541 1.00 95.00 119 LEU A N 1
ATOM 911 C CA . LEU A 1 119 ? 6.096 8.949 -4.552 1.00 95.00 119 LEU A CA 1
ATOM 912 C C . LEU A 1 119 ? 4.991 8.088 -3.947 1.00 95.00 119 LEU A C 1
ATOM 914 O O . LEU A 1 119 ? 4.177 8.588 -3.177 1.00 95.00 119 LEU A O 1
ATOM 918 N N . LEU A 1 120 ? 4.976 6.794 -4.260 1.00 92.88 120 LEU A N 1
ATOM 919 C CA . LEU A 1 120 ? 4.000 5.869 -3.703 1.00 92.88 120 LEU A CA 1
ATOM 920 C C . LEU A 1 120 ? 4.123 5.773 -2.180 1.00 92.88 120 LEU A C 1
ATOM 922 O O . LEU A 1 120 ? 3.113 5.869 -1.487 1.00 92.88 120 LEU A O 1
ATOM 926 N N . VAL A 1 121 ? 5.343 5.640 -1.653 1.00 91.44 121 VAL A N 1
ATOM 927 C CA . VAL A 1 121 ? 5.581 5.633 -0.202 1.00 91.44 121 VAL A CA 1
ATOM 928 C C . VAL A 1 121 ? 5.094 6.934 0.436 1.00 91.44 121 VAL A C 1
ATOM 930 O O . VAL A 1 121 ? 4.326 6.869 1.392 1.00 91.44 121 VAL A O 1
ATOM 933 N N . PHE A 1 122 ? 5.431 8.098 -0.128 1.00 92.44 122 PHE A N 1
ATOM 934 C CA . PHE A 1 122 ? 4.972 9.387 0.401 1.00 92.44 122 PHE A CA 1
ATOM 935 C C . PHE A 1 122 ? 3.451 9.556 0.358 1.00 92.44 122 PHE A C 1
ATOM 937 O O . PHE A 1 122 ? 2.867 10.089 1.301 1.00 92.44 122 PHE A O 1
ATOM 944 N N . ILE A 1 123 ? 2.783 9.068 -0.691 1.00 92.50 123 ILE A N 1
ATOM 945 C CA . ILE A 1 123 ? 1.315 9.058 -0.751 1.00 92.50 123 ILE A CA 1
ATOM 946 C C . ILE A 1 123 ? 0.752 8.241 0.416 1.00 92.50 123 ILE A C 1
ATOM 948 O O . ILE A 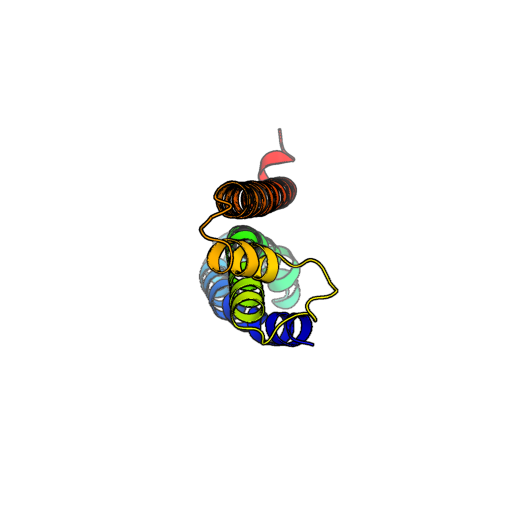1 123 ? -0.178 8.690 1.083 1.00 92.50 123 ILE A O 1
ATOM 952 N N . PHE A 1 124 ? 1.318 7.067 0.703 1.00 90.50 124 PHE A N 1
ATOM 953 C CA . PHE A 1 124 ? 0.862 6.242 1.821 1.00 90.50 124 PHE A CA 1
ATOM 954 C C . PHE A 1 124 ? 1.188 6.827 3.189 1.00 90.50 124 PHE A C 1
ATOM 956 O O . PHE A 1 124 ? 0.387 6.659 4.105 1.00 90.50 124 PHE A O 1
ATOM 963 N N . GLU A 1 125 ? 2.310 7.525 3.340 1.00 88.94 125 GLU A N 1
ATOM 964 C CA . GLU A 1 125 ? 2.589 8.299 4.550 1.00 88.94 125 GLU A CA 1
ATOM 965 C C . GLU A 1 125 ? 1.544 9.401 4.743 1.00 88.94 125 GLU A C 1
ATOM 967 O O . GLU A 1 125 ? 0.976 9.504 5.825 1.00 88.94 125 GLU A O 1
ATOM 972 N N . GLY A 1 126 ? 1.192 10.136 3.684 1.00 88.62 126 GLY A N 1
ATOM 973 C CA . GLY A 1 126 ? 0.120 11.132 3.724 1.00 88.62 126 GLY A CA 1
ATOM 974 C C . GLY A 1 126 ? -1.248 10.533 4.070 1.00 88.62 126 GLY A C 1
ATOM 975 O O . GLY A 1 126 ? -1.983 11.085 4.887 1.00 88.62 126 GLY A O 1
ATOM 976 N N . VAL A 1 127 ? -1.584 9.367 3.504 1.00 87.94 127 VAL A N 1
ATOM 977 C CA . VAL A 1 127 ? -2.808 8.627 3.859 1.00 87.94 127 VAL A CA 1
ATOM 978 C C . VAL A 1 127 ? -2.761 8.189 5.320 1.00 87.94 127 VAL A C 1
ATOM 980 O O . VAL A 1 127 ? -3.723 8.397 6.049 1.00 87.94 127 VAL A O 1
ATOM 983 N N . ARG A 1 128 ? -1.653 7.607 5.780 1.00 85.44 128 ARG A N 1
ATOM 984 C CA . ARG A 1 128 ? -1.488 7.203 7.179 1.00 85.44 128 ARG A CA 1
ATOM 985 C C . ARG A 1 128 ? -1.674 8.393 8.119 1.00 85.44 128 ARG A C 1
ATOM 987 O O . ARG A 1 128 ? -2.381 8.255 9.111 1.00 85.44 128 ARG A O 1
ATOM 994 N N . ASP A 1 129 ? -1.089 9.536 7.782 1.00 83.94 129 ASP A N 1
ATOM 995 C CA . ASP A 1 129 ? -1.196 10.776 8.545 1.00 83.94 129 ASP A CA 1
ATOM 996 C C . ASP A 1 129 ? -2.633 11.299 8.618 1.00 83.94 129 ASP A C 1
ATOM 998 O O . ASP A 1 129 ? -3.069 11.731 9.682 1.00 83.94 129 ASP A O 1
ATOM 1002 N N . ALA A 1 130 ? -3.393 11.218 7.523 1.00 84.12 130 ALA A N 1
ATOM 1003 C CA . ALA A 1 130 ? -4.804 11.608 7.499 1.00 84.12 130 ALA A CA 1
ATOM 1004 C C . ALA A 1 130 ? -5.687 10.711 8.384 1.00 84.12 130 ALA A C 1
ATOM 1006 O O . ALA A 1 130 ? -6.722 11.148 8.885 1.00 84.12 130 ALA A O 1
ATOM 1007 N N . PHE A 1 131 ? -5.282 9.456 8.579 1.00 76.81 131 PHE A N 1
ATOM 1008 C CA . PHE A 1 131 ? -5.965 8.494 9.439 1.00 76.81 131 PHE A CA 1
ATOM 1009 C C . PHE A 1 131 ? -5.409 8.451 10.870 1.00 76.81 131 PHE A C 1
ATOM 1011 O O . PHE A 1 131 ? -5.937 7.683 11.675 1.00 76.81 131 PHE A O 1
ATOM 1018 N N . ASP A 1 132 ? -4.380 9.239 11.216 1.00 73.50 132 ASP A N 1
ATOM 1019 C CA . ASP A 1 132 ? -3.898 9.349 12.595 1.00 73.50 132 ASP A CA 1
ATOM 1020 C C . ASP A 1 132 ? -4.815 10.295 13.400 1.00 73.50 132 ASP A C 1
ATOM 1022 O O . ASP A 1 132 ? -4.769 11.518 13.223 1.00 73.50 132 ASP A O 1
ATOM 1026 N N . PRO A 1 133 ? -5.640 9.772 14.329 1.00 62.84 133 PRO A N 1
ATOM 1027 C CA . PRO A 1 133 ? -6.605 10.577 15.074 1.00 62.84 133 PRO A CA 1
ATOM 1028 C C . PRO A 1 133 ? -5.950 11.526 16.088 1.00 62.84 133 PRO A C 1
ATOM 1030 O O . PRO A 1 133 ? -6.644 12.320 16.717 1.00 62.84 133 PRO A O 1
ATOM 1033 N N . ARG A 1 134 ? -4.624 11.466 16.290 1.00 59.34 134 ARG A N 1
ATOM 1034 C CA . ARG A 1 134 ? -3.919 12.388 17.196 1.00 59.34 134 ARG A CA 1
ATOM 1035 C C . ARG A 1 134 ? -3.785 13.798 16.622 1.00 59.34 134 ARG A C 1
ATOM 1037 O O . ARG A 1 134 ? -3.623 14.732 17.399 1.00 59.34 134 ARG A O 1
ATOM 1044 N N . LYS A 1 135 ? -3.874 13.972 15.296 1.00 53.47 135 LYS A N 1
ATOM 1045 C CA . LYS A 1 135 ? -3.718 15.286 14.644 1.00 53.47 135 LYS A CA 1
ATOM 1046 C C . LYS A 1 135 ? -5.002 16.123 14.611 1.00 53.47 135 LYS A C 1
ATOM 1048 O O . LYS A 1 135 ? -4.924 17.318 14.365 1.00 53.47 135 LYS A O 1
ATOM 1053 N N . THR A 1 136 ? -6.168 15.539 14.895 1.00 49.72 136 THR A N 1
ATOM 1054 C CA . THR A 1 136 ? -7.463 16.250 14.886 1.00 49.72 136 THR A CA 1
ATOM 1055 C C . THR A 1 136 ? -7.801 16.974 16.196 1.00 49.72 136 THR A C 1
ATOM 1057 O O . THR A 1 136 ? -8.866 17.573 16.286 1.00 49.72 136 THR A O 1
ATOM 1060 N N . PHE A 1 137 ? -6.935 16.909 17.216 1.00 46.97 137 PHE A N 1
ATOM 1061 C CA . PHE A 1 137 ? -7.175 17.506 18.541 1.00 46.97 137 PHE A CA 1
ATOM 1062 C C . PHE A 1 137 ? -6.159 18.593 18.943 1.00 46.97 137 PHE A C 1
ATOM 1064 O O . PHE A 1 137 ? -6.002 18.848 20.136 1.00 46.97 137 PHE A O 1
ATOM 1071 N N . SER A 1 138 ? -5.477 19.231 17.983 1.00 36.53 138 SER A N 1
ATOM 1072 C CA . SER A 1 138 ? -4.689 20.450 18.236 1.00 36.53 138 SER A CA 1
ATOM 1073 C C . SER A 1 138 ? -5.337 21.681 17.629 1.00 36.53 138 SER A C 1
ATOM 1075 O O . SER A 1 138 ? -6.023 21.537 16.595 1.00 36.53 138 SER A O 1
#

Foldseek 3Di:
DLLVVLVVPLCVVLVVQLVVQLVVQCPDPVNVVCVVVVHDPVCCCPVPSVLSSVLVVLVCVLVSVLVSLVVQLCCVLVVVHDDLVDDHLNNLCNVCVVPVVCVVSVVVSVVVSVVVSVVSVVVSVVVSVVSPPVVVPD

pLDDT: mean 87.53, std 9.12, range [36.53, 95.69]

Radius of gyration: 21.2 Å; chains: 1; bounding box: 48×34×60 Å

Sequence (138 aa):
LLVFVTILFGWPALVGLVRAEFLRARNFEYVRAARALGVSSTTIMFRHMLPNAMVATLTFMPFIITGAIATLASLDFLGFGLPSSAPSLGELTRQAKQNLQAPWLGFTAFITFSVLLSLLVFIFEGVRDAFDPRKTFS